Protein AF-A0A6L3XWY2-F1 (afdb_monomer_lite)

InterPro domains:
  IPR025948 HTH-like domain [PF13276] (44-90)

Organism: NCBI:txid158836

Sequence (90 aa):
MTLARLREWVRDLQVRYGASERQVCFALRVSRSSFRYRSVATDDSALRLRIREITETRVHYGYRRVHVMLRREGWRDNHKRIYRLYSEQG

Secondary structure (DSSP, 8-state):
--HHHHHHHHHHHHHHHT--HHHHHHHTT--HHHHH--------HHHHHHHHHHHHH-TT--HHHHHHHHHHTT----HHHHHHHHHTT-

Foldseek 3Di:
DDLVVVLVVLVVCCVVPVDDSVVSCVVVVHDPCSNPDDDDPDPCPVVLVQLVVCCVVPVPDDLVNSVVVCVVVVDPDDSVVSNVSNVVVD

Structure (mmCIF, N/CA/C/O backbone):
data_AF-A0A6L3XWY2-F1
#
_entry.id   AF-A0A6L3XWY2-F1
#
loop_
_atom_site.group_PDB
_atom_site.id
_atom_site.type_symbol
_atom_site.label_atom_id
_atom_site.label_alt_id
_atom_site.label_comp_id
_atom_site.label_asym_id
_atom_site.label_entity_id
_atom_site.label_seq_id
_atom_site.pdbx_PDB_ins_code
_atom_site.Cartn_x
_atom_site.Cartn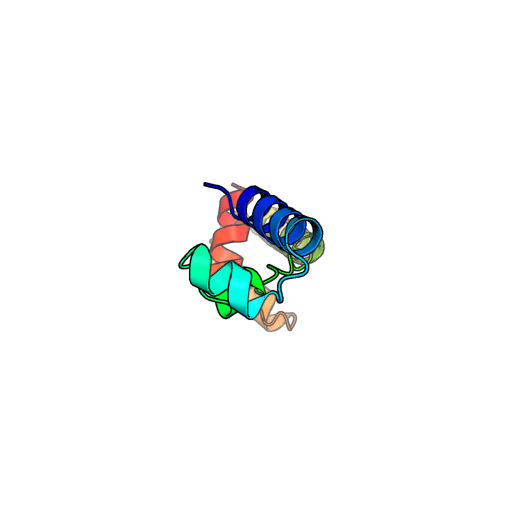_y
_atom_site.Cartn_z
_atom_site.occupancy
_atom_site.B_iso_or_equiv
_atom_site.auth_seq_id
_atom_site.auth_comp_id
_atom_site.auth_asym_id
_atom_site.auth_atom_id
_atom_site.pdbx_PDB_model_num
ATOM 1 N N . MET A 1 1 ? 20.110 -4.145 -5.629 1.00 61.88 1 MET A N 1
ATOM 2 C CA . MET A 1 1 ? 19.832 -3.284 -6.803 1.00 61.88 1 MET A CA 1
ATOM 3 C C . MET A 1 1 ? 18.360 -2.884 -6.758 1.00 61.88 1 MET A C 1
ATOM 5 O O . MET A 1 1 ? 17.524 -3.776 -6.721 1.00 61.88 1 MET A O 1
ATOM 9 N N . THR A 1 2 ? 18.017 -1.596 -6.648 1.00 78.81 2 THR A N 1
ATOM 10 C CA . THR A 1 2 ? 16.606 -1.162 -6.554 1.00 78.81 2 THR A CA 1
ATOM 11 C C . THR A 1 2 ? 15.923 -1.209 -7.927 1.00 78.81 2 THR A C 1
ATOM 13 O O . THR A 1 2 ? 16.577 -1.029 -8.954 1.00 78.81 2 THR A O 1
ATOM 16 N N . LEU A 1 3 ? 14.601 -1.424 -7.970 1.00 76.56 3 LEU A N 1
ATOM 17 C CA . LEU A 1 3 ? 13.833 -1.455 -9.230 1.00 76.56 3 LEU A CA 1
ATOM 18 C C . LEU A 1 3 ? 13.908 -0.131 -10.006 1.00 76.56 3 LEU A C 1
ATOM 20 O O . LEU A 1 3 ? 13.900 -0.137 -11.234 1.00 76.56 3 LEU A O 1
ATOM 24 N N . ALA A 1 4 ? 14.008 0.997 -9.300 1.00 81.19 4 ALA A N 1
ATOM 25 C CA . ALA A 1 4 ? 14.192 2.311 -9.912 1.00 81.19 4 ALA A CA 1
ATOM 26 C C . ALA A 1 4 ? 15.516 2.391 -10.691 1.00 81.19 4 ALA A C 1
ATOM 28 O O . ALA A 1 4 ? 15.517 2.750 -11.865 1.00 81.19 4 ALA A O 1
ATOM 29 N N . ARG A 1 5 ? 16.616 1.946 -10.073 1.00 85.56 5 ARG A N 1
ATOM 30 C CA . ARG A 1 5 ? 17.947 1.925 -10.693 1.00 85.56 5 ARG A CA 1
ATOM 31 C C . ARG A 1 5 ? 18.027 0.947 -11.865 1.00 85.56 5 ARG A C 1
ATOM 33 O O . ARG A 1 5 ? 18.634 1.243 -12.885 1.00 85.56 5 ARG A O 1
ATOM 40 N N . LEU A 1 6 ? 17.352 -0.199 -11.758 1.00 85.06 6 LEU A N 1
ATOM 41 C CA . LEU A 1 6 ? 17.234 -1.155 -12.862 1.00 85.06 6 LEU A CA 1
ATOM 42 C C . LEU A 1 6 ? 16.530 -0.527 -14.075 1.00 85.06 6 LEU A C 1
ATOM 44 O O . LEU A 1 6 ? 16.939 -0.750 -15.211 1.00 85.06 6 LEU A O 1
ATOM 48 N N . ARG A 1 7 ? 15.484 0.276 -13.847 1.00 86.50 7 ARG A N 1
ATOM 49 C CA . ARG A 1 7 ? 14.763 0.971 -14.924 1.00 86.50 7 ARG A CA 1
ATOM 50 C C . ARG A 1 7 ? 15.593 2.018 -15.630 1.00 86.50 7 ARG A C 1
ATOM 52 O O . ARG A 1 7 ? 15.503 2.131 -16.848 1.00 86.50 7 ARG A O 1
ATOM 59 N N . GLU A 1 8 ? 16.367 2.764 -14.863 1.00 89.00 8 GLU A N 1
ATOM 60 C CA . GLU A 1 8 ? 17.312 3.735 -15.393 1.00 89.00 8 GLU A CA 1
ATOM 61 C C . GLU A 1 8 ? 18.332 3.054 -16.312 1.00 89.00 8 GLU A C 1
ATOM 63 O O . GLU A 1 8 ? 18.464 3.448 -17.466 1.00 89.00 8 GLU A O 1
ATOM 68 N N . TRP A 1 9 ? 18.938 1.952 -15.858 1.00 89.38 9 TRP A N 1
ATOM 69 C CA . TRP A 1 9 ? 19.899 1.178 -16.650 1.00 89.38 9 TRP A CA 1
ATOM 70 C C . TRP A 1 9 ? 19.293 0.595 -17.924 1.00 89.38 9 TRP A C 1
ATOM 72 O O . TRP A 1 9 ? 19.908 0.665 -18.981 1.00 89.38 9 TRP A O 1
ATOM 82 N N . VAL A 1 10 ? 18.079 0.039 -17.855 1.00 87.88 10 VAL A N 1
ATOM 83 C CA . VAL A 1 10 ? 17.417 -0.488 -19.056 1.00 87.88 10 VAL A CA 1
ATOM 84 C C . VAL A 1 10 ? 17.196 0.625 -20.079 1.00 87.88 10 VAL A C 1
ATOM 86 O O . VAL A 1 10 ? 17.548 0.445 -21.238 1.00 87.88 10 VAL A O 1
ATOM 89 N N . ARG A 1 11 ? 16.651 1.776 -19.661 1.00 89.44 11 ARG A N 1
ATOM 90 C CA . ARG A 1 11 ? 16.392 2.912 -20.564 1.00 89.44 11 ARG A CA 1
ATOM 91 C C . ARG A 1 11 ? 17.670 3.427 -21.209 1.00 89.44 11 ARG A C 1
ATOM 93 O O . ARG A 1 11 ? 17.697 3.669 -22.409 1.00 89.44 11 ARG A O 1
ATOM 100 N N . ASP A 1 12 ? 18.715 3.561 -20.412 1.00 93.00 12 ASP A N 1
ATOM 101 C CA . ASP A 1 12 ? 20.019 4.002 -20.874 1.00 93.00 12 ASP A CA 1
ATOM 102 C C . ASP A 1 12 ? 20.625 3.037 -21.914 1.00 93.00 12 ASP A C 1
ATOM 104 O O . ASP A 1 12 ? 21.040 3.471 -22.988 1.00 93.00 12 ASP A O 1
ATOM 108 N N . LEU A 1 13 ? 20.577 1.723 -21.673 1.00 92.12 13 LEU A N 1
ATOM 109 C CA . LEU A 1 13 ? 21.048 0.718 -22.633 1.00 92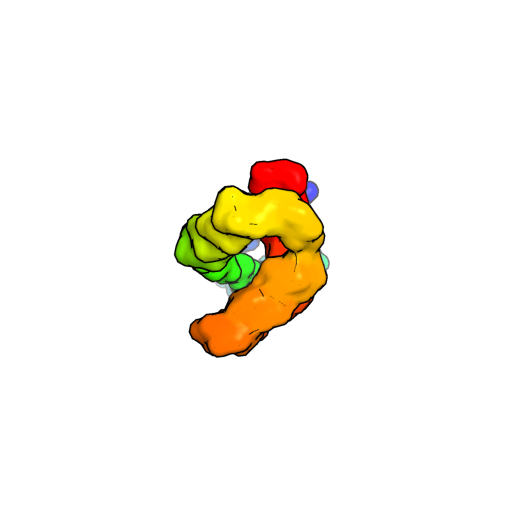.12 13 LEU A CA 1
ATOM 110 C C . LEU A 1 13 ? 20.205 0.685 -23.917 1.00 92.12 13 LEU A C 1
ATOM 112 O O . LEU A 1 13 ? 20.746 0.466 -24.999 1.00 92.12 13 LEU A O 1
ATOM 116 N N . GLN A 1 14 ? 18.894 0.926 -23.825 1.00 93.25 14 GLN A N 1
ATOM 117 C CA . GLN A 1 14 ? 18.047 1.050 -25.015 1.00 93.25 14 GLN A CA 1
ATOM 118 C C . GLN A 1 14 ? 18.499 2.218 -25.902 1.00 93.25 14 GLN A C 1
ATOM 120 O O . GLN A 1 14 ? 18.575 2.052 -27.117 1.00 93.25 14 GLN A O 1
ATOM 125 N N . VAL A 1 15 ? 18.835 3.368 -25.305 1.00 94.44 15 VAL A N 1
ATOM 126 C CA . VAL A 1 15 ? 19.312 4.553 -26.037 1.00 94.44 15 VAL A CA 1
ATOM 127 C C . VAL A 1 15 ? 20.716 4.327 -26.596 1.00 94.44 15 VAL A C 1
ATOM 129 O O . VAL A 1 15 ? 20.935 4.560 -27.782 1.00 94.44 15 VAL A O 1
ATOM 132 N N . ARG A 1 16 ? 21.656 3.829 -25.780 1.00 94.62 16 ARG A N 1
ATOM 133 C CA . ARG A 1 16 ? 23.055 3.624 -26.196 1.00 94.62 16 ARG A CA 1
ATOM 134 C C . ARG A 1 16 ? 23.208 2.637 -27.350 1.00 94.62 16 ARG A C 1
ATOM 136 O O . ARG A 1 16 ? 24.071 2.833 -28.197 1.00 94.62 16 ARG A O 1
ATOM 143 N N . TYR A 1 17 ? 22.401 1.578 -27.365 1.00 92.44 17 TYR A N 1
ATOM 144 C CA . TYR A 1 17 ? 22.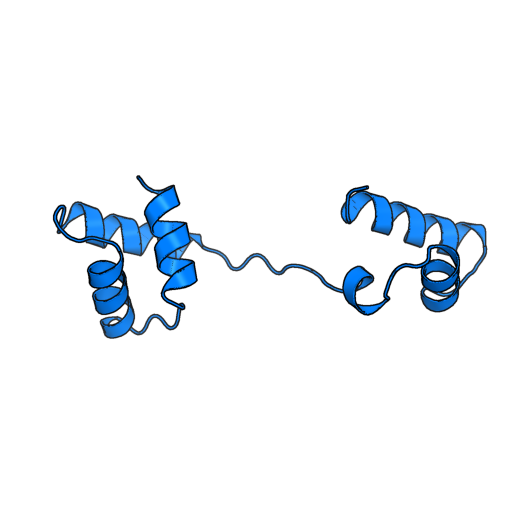555 0.474 -28.316 1.00 92.44 17 TYR A CA 1
ATOM 145 C C . TYR A 1 17 ? 21.425 0.384 -29.349 1.00 92.44 17 TYR A C 1
ATOM 147 O O . TYR A 1 17 ? 21.393 -0.572 -30.120 1.00 92.44 17 TYR A O 1
ATOM 155 N N . GLY A 1 18 ? 20.465 1.320 -29.350 1.00 92.56 18 GLY A N 1
ATOM 156 C CA . GLY A 1 18 ? 19.275 1.241 -30.211 1.00 92.56 18 GLY A CA 1
ATOM 157 C C . GLY A 1 18 ? 18.463 -0.045 -29.999 1.00 92.56 18 GLY A C 1
ATOM 158 O O . GLY A 1 18 ? 17.782 -0.522 -30.905 1.00 92.56 18 GLY A O 1
ATOM 159 N N . ALA A 1 19 ? 18.581 -0.651 -28.816 1.00 92.38 19 ALA A N 1
ATOM 160 C CA . ALA A 1 19 ? 18.063 -1.978 -28.530 1.00 92.38 19 ALA A CA 1
ATOM 161 C C . ALA A 1 19 ? 16.625 -1.918 -27.998 1.00 92.38 19 ALA A C 1
ATOM 163 O O . ALA A 1 19 ? 16.236 -1.032 -27.233 1.00 92.38 19 ALA A O 1
ATOM 164 N N . SER A 1 20 ? 15.819 -2.915 -28.356 1.00 9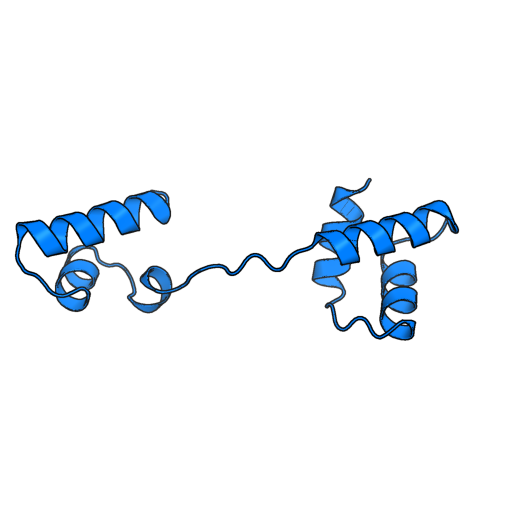1.62 20 SER A N 1
ATOM 165 C CA . SER A 1 20 ? 14.471 -3.064 -27.807 1.00 91.62 20 SER A CA 1
ATOM 166 C C . SER A 1 20 ? 14.505 -3.438 -26.320 1.00 91.62 20 SER A C 1
ATOM 168 O O . SER A 1 20 ? 15.425 -4.111 -25.850 1.00 91.62 20 SER A O 1
ATOM 170 N N . GLU A 1 21 ? 13.439 -3.104 -25.582 1.00 90.38 21 GLU A N 1
ATOM 171 C CA . GLU A 1 21 ? 13.245 -3.529 -24.182 1.00 90.38 21 GLU A CA 1
ATOM 172 C C . GLU A 1 21 ? 13.454 -5.045 -24.024 1.00 90.38 21 GLU A C 1
ATOM 174 O O . GLU A 1 21 ? 14.035 -5.509 -23.047 1.00 90.38 21 GLU A O 1
ATOM 179 N N . ARG A 1 22 ? 13.038 -5.835 -25.026 1.00 91.50 22 ARG A N 1
ATOM 180 C CA . ARG A 1 22 ? 13.210 -7.291 -25.036 1.00 91.50 22 ARG A CA 1
ATOM 181 C C . ARG A 1 22 ? 14.682 -7.701 -25.031 1.00 91.50 22 ARG A C 1
ATOM 183 O O . ARG A 1 22 ? 15.036 -8.592 -24.265 1.00 91.50 22 ARG A O 1
ATOM 190 N N . GLN A 1 23 ? 15.506 -7.079 -25.872 1.00 92.81 23 GLN A N 1
ATOM 191 C CA . GLN A 1 23 ? 16.938 -7.376 -25.966 1.00 92.81 23 GLN A CA 1
ATOM 192 C C . GLN A 1 23 ? 17.664 -6.976 -24.680 1.00 92.81 23 GLN A C 1
ATOM 194 O O . GLN A 1 23 ? 18.432 -7.765 -24.136 1.00 92.81 23 GLN A O 1
ATOM 199 N N . VAL A 1 24 ? 17.354 -5.794 -24.144 1.00 93.44 24 VAL A N 1
ATOM 200 C CA . VAL A 1 24 ? 17.989 -5.287 -22.922 1.00 93.44 24 VAL A CA 1
ATOM 201 C C . VAL A 1 24 ? 17.579 -6.103 -21.691 1.00 93.44 24 VAL A C 1
ATOM 203 O O . VAL A 1 24 ? 18.437 -6.512 -20.912 1.00 93.44 24 VAL A O 1
ATOM 206 N N . CYS A 1 25 ? 16.289 -6.422 -21.522 1.00 91.25 25 CYS A N 1
ATOM 207 C CA . CYS A 1 25 ? 15.838 -7.283 -20.424 1.00 91.25 25 CYS A CA 1
ATOM 208 C C . CYS A 1 25 ? 16.429 -8.699 -20.507 1.00 91.25 25 CYS A C 1
ATOM 210 O O . CYS A 1 25 ? 16.741 -9.279 -19.468 1.00 91.25 25 CYS A O 1
ATOM 212 N N . PHE A 1 26 ? 16.604 -9.246 -21.717 1.00 91.69 26 PHE A N 1
ATOM 213 C CA . PHE A 1 26 ? 17.265 -10.537 -21.915 1.00 91.69 26 PHE A CA 1
ATOM 214 C C . PHE A 1 26 ? 18.735 -10.485 -21.476 1.00 91.69 26 PHE A C 1
ATOM 216 O O . PHE A 1 26 ? 19.151 -11.313 -20.667 1.00 91.69 26 PHE A O 1
ATOM 223 N N . ALA A 1 27 ? 19.485 -9.474 -21.926 1.00 92.19 27 ALA A N 1
ATOM 224 C CA . ALA A 1 27 ? 20.890 -9.286 -21.563 1.00 92.19 27 ALA A CA 1
ATOM 225 C C . ALA A 1 27 ? 21.091 -9.099 -20.047 1.00 92.19 27 ALA A C 1
ATOM 227 O O . ALA A 1 27 ? 22.012 -9.665 -19.465 1.00 92.19 27 ALA A O 1
ATOM 228 N N . LEU A 1 28 ? 20.191 -8.364 -19.388 1.00 88.69 28 LEU A N 1
ATOM 229 C CA . LEU A 1 28 ? 20.235 -8.128 -17.940 1.00 88.69 28 LEU A CA 1
ATOM 230 C C . LEU A 1 28 ? 19.632 -9.266 -17.099 1.00 88.69 28 LEU A C 1
ATOM 232 O O . LEU A 1 28 ? 19.611 -9.165 -15.873 1.00 88.69 28 LEU A O 1
ATOM 236 N N . ARG A 1 29 ? 19.116 -10.334 -17.726 1.00 90.44 29 ARG A N 1
ATOM 237 C CA . ARG A 1 29 ? 18.418 -11.454 -17.062 1.00 90.44 29 ARG A CA 1
ATOM 238 C C . ARG A 1 29 ? 17.254 -11.007 -16.164 1.00 90.44 29 ARG A C 1
ATOM 240 O O . ARG A 1 29 ? 16.979 -11.614 -15.131 1.00 90.44 29 ARG A O 1
ATOM 247 N N . VAL A 1 30 ? 16.540 -9.958 -16.572 1.00 88.19 30 VAL A N 1
ATOM 248 C CA . VAL A 1 30 ? 15.364 -9.432 -15.863 1.00 88.19 30 VAL A CA 1
ATOM 249 C C . VAL A 1 30 ? 14.093 -9.877 -16.577 1.00 88.19 30 VAL A C 1
ATOM 251 O O . VAL A 1 30 ? 13.980 -9.780 -17.800 1.00 88.19 30 VAL A O 1
ATOM 254 N N . SER A 1 31 ? 13.086 -10.325 -15.824 1.00 88.94 31 SER A N 1
ATOM 255 C CA . SER A 1 31 ? 11.784 -10.625 -16.417 1.00 88.94 31 SER A CA 1
ATOM 256 C C . SER A 1 31 ? 11.083 -9.337 -16.873 1.00 88.94 31 SER A C 1
ATOM 258 O O . SER A 1 31 ? 10.980 -8.345 -16.147 1.00 88.94 31 SER A O 1
ATOM 260 N N . ARG A 1 32 ? 10.543 -9.355 -18.095 1.00 89.44 32 ARG A N 1
ATOM 261 C CA . ARG A 1 32 ? 9.797 -8.215 -18.659 1.00 89.44 32 ARG A CA 1
ATOM 262 C C . ARG A 1 32 ? 8.555 -7.866 -17.834 1.00 89.44 32 ARG A C 1
ATOM 264 O O . ARG A 1 32 ? 8.196 -6.698 -17.741 1.00 89.44 32 ARG A O 1
ATOM 271 N N . SER A 1 33 ? 7.915 -8.863 -17.219 1.00 88.38 33 SER A N 1
ATOM 272 C CA . SER A 1 33 ? 6.764 -8.665 -16.330 1.00 88.38 33 SER A CA 1
ATOM 273 C C . SER A 1 33 ? 7.138 -7.832 -15.105 1.00 88.38 33 SER A C 1
ATOM 275 O O . SER A 1 33 ? 6.483 -6.828 -14.836 1.00 88.38 33 SER A O 1
ATOM 277 N N . SER A 1 34 ? 8.232 -8.175 -14.421 1.00 84.88 34 SER A N 1
ATOM 278 C CA . SER A 1 34 ? 8.718 -7.408 -13.270 1.00 84.88 34 SER A CA 1
ATOM 279 C C . SER A 1 34 ? 9.222 -6.023 -13.671 1.00 84.88 34 SER A C 1
ATOM 281 O O . SER A 1 34 ? 8.995 -5.055 -12.949 1.00 84.88 34 SER A O 1
ATOM 283 N N . PHE A 1 35 ? 9.857 -5.895 -14.842 1.00 85.88 35 PHE A N 1
ATOM 284 C CA . PHE A 1 35 ? 10.281 -4.598 -15.372 1.00 85.88 35 PHE A CA 1
ATOM 285 C C . PHE A 1 35 ? 9.091 -3.648 -15.599 1.00 85.88 35 PHE A C 1
ATOM 287 O O . PHE A 1 35 ? 9.092 -2.503 -15.123 1.00 85.88 35 PHE A O 1
ATOM 294 N N . ARG A 1 36 ? 8.050 -4.150 -16.278 1.00 88.00 36 ARG A N 1
ATOM 295 C CA . ARG A 1 36 ? 6.827 -3.404 -16.610 1.00 88.00 36 ARG A CA 1
ATOM 296 C C . ARG A 1 36 ? 5.929 -3.136 -15.405 1.00 88.00 36 ARG A C 1
ATOM 298 O O . ARG A 1 36 ? 5.167 -2.173 -15.440 1.00 88.00 36 ARG A O 1
ATOM 305 N N . TYR A 1 37 ? 6.016 -3.945 -14.351 1.00 86.25 37 TYR A N 1
ATOM 306 C CA . TYR A 1 37 ? 5.164 -3.824 -13.171 1.00 86.25 37 TYR A CA 1
ATOM 307 C C . TYR A 1 37 ? 5.315 -2.463 -12.482 1.00 86.25 37 TYR A C 1
ATOM 309 O O . TYR A 1 37 ? 6.321 -2.184 -11.831 1.00 86.25 37 TYR A O 1
ATOM 317 N N . ARG A 1 38 ? 4.304 -1.601 -12.577 1.00 78.69 38 ARG A N 1
ATOM 318 C CA . ARG A 1 38 ? 4.234 -0.361 -11.796 1.00 78.69 38 ARG A CA 1
ATOM 319 C C . ARG A 1 38 ? 3.326 -0.602 -10.600 1.00 78.69 38 ARG A C 1
ATOM 321 O O . ARG A 1 38 ? 2.143 -0.868 -10.778 1.00 78.69 38 ARG A O 1
ATOM 328 N N . SER A 1 39 ? 3.878 -0.495 -9.393 1.00 76.19 39 SER A N 1
ATOM 329 C CA . SER A 1 39 ? 3.060 -0.434 -8.187 1.00 76.19 39 SER A CA 1
ATOM 330 C C . SER A 1 39 ? 2.214 0.833 -8.256 1.00 76.19 39 SER A C 1
ATOM 332 O O . SER A 1 39 ? 2.751 1.940 -8.195 1.00 76.19 39 SER A O 1
ATOM 334 N N . VAL A 1 40 ? 0.905 0.675 -8.405 1.00 76.50 40 VAL A N 1
ATOM 335 C CA . VAL A 1 40 ? -0.036 1.776 -8.222 1.00 76.50 40 VAL A CA 1
ATOM 336 C C . VAL A 1 40 ? -0.273 1.876 -6.723 1.00 76.50 40 VAL A C 1
ATOM 338 O O . VAL A 1 40 ? -0.889 0.988 -6.135 1.00 76.50 40 VAL A O 1
ATOM 341 N N . ALA A 1 41 ? 0.279 2.910 -6.091 1.00 69.00 41 ALA A N 1
ATOM 342 C CA . ALA A 1 41 ? -0.081 3.224 -4.718 1.00 69.00 41 ALA A CA 1
ATOM 343 C C . ALA A 1 4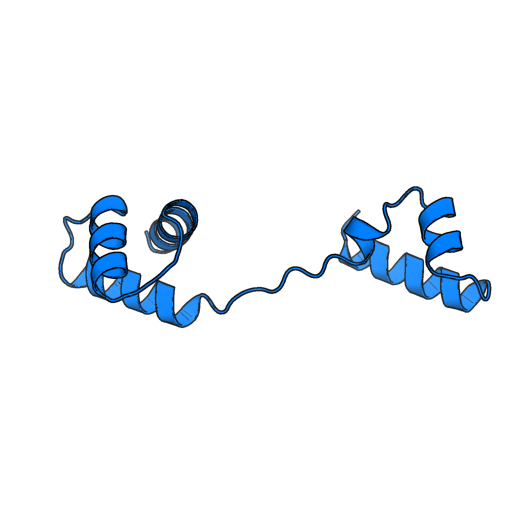1 ? -1.528 3.722 -4.744 1.00 69.00 41 ALA A C 1
ATOM 345 O O . ALA A 1 41 ? -1.809 4.796 -5.271 1.00 69.00 41 ALA A O 1
ATOM 346 N N . THR A 1 42 ? -2.459 2.903 -4.261 1.00 74.06 42 THR A N 1
ATOM 347 C CA . THR A 1 42 ? -3.812 3.383 -3.988 1.00 74.06 42 THR A CA 1
ATOM 348 C C . THR A 1 42 ? -3.718 4.425 -2.886 1.00 74.06 42 THR A C 1
ATOM 350 O O . THR A 1 42 ? -2.989 4.216 -1.917 1.00 74.06 42 THR A O 1
ATOM 353 N N . ASP A 1 43 ? -4.444 5.531 -3.037 1.00 81.06 43 ASP A N 1
ATOM 354 C CA . ASP A 1 43 ? -4.541 6.511 -1.968 1.00 81.06 43 ASP A CA 1
ATOM 355 C C . ASP A 1 43 ? -5.165 5.851 -0.727 1.00 81.06 43 ASP A C 1
ATOM 357 O O . ASP A 1 43 ? -6.314 5.406 -0.739 1.00 81.06 43 ASP A O 1
ATOM 361 N N . ASP A 1 44 ? -4.354 5.719 0.321 1.00 87.31 44 ASP A N 1
ATOM 362 C CA . ASP A 1 44 ? -4.743 5.138 1.604 1.00 87.31 44 ASP A CA 1
ATOM 363 C C . ASP A 1 44 ? -5.351 6.204 2.539 1.00 87.31 44 ASP A C 1
ATOM 365 O O . ASP A 1 44 ? -5.786 5.860 3.638 1.00 87.31 44 ASP A O 1
ATOM 369 N N . SER A 1 45 ? -5.386 7.485 2.140 1.00 88.31 45 SER A N 1
ATOM 370 C CA . SER A 1 45 ? -5.765 8.618 2.998 1.00 88.31 45 SER A CA 1
ATOM 371 C C . SER A 1 45 ? -7.163 8.468 3.608 1.00 88.31 45 SER A C 1
ATOM 373 O O . SER A 1 45 ? -7.302 8.472 4.832 1.00 88.31 45 SER A O 1
ATOM 375 N N . ALA A 1 46 ? -8.183 8.252 2.774 1.00 91.19 46 ALA A N 1
ATOM 376 C CA . ALA A 1 46 ? -9.573 8.146 3.206 1.00 91.19 46 ALA A CA 1
ATOM 377 C C . ALA A 1 46 ? -9.797 6.932 4.120 1.00 91.19 46 ALA A C 1
ATOM 379 O O . ALA A 1 46 ? -10.480 7.021 5.138 1.00 91.19 46 ALA A O 1
ATOM 380 N N . LEU A 1 47 ? -9.168 5.802 3.788 1.00 92.44 47 LEU A N 1
ATOM 381 C CA . LEU A 1 47 ? -9.283 4.579 4.576 1.00 92.44 47 LEU A CA 1
ATOM 382 C C . LEU A 1 47 ? -8.575 4.714 5.931 1.00 92.44 47 LEU A C 1
ATOM 384 O O . LEU A 1 47 ? -9.112 4.279 6.947 1.00 92.44 47 LEU A O 1
ATOM 388 N N . ARG A 1 48 ? -7.398 5.350 5.970 1.00 93.62 48 ARG A N 1
ATOM 389 C CA . ARG A 1 48 ? -6.676 5.648 7.217 1.00 93.62 48 ARG A CA 1
ATOM 390 C C . ARG A 1 48 ? -7.462 6.595 8.113 1.00 93.62 48 ARG A C 1
ATOM 392 O O . ARG A 1 48 ? -7.578 6.320 9.304 1.00 93.62 48 ARG A O 1
ATOM 399 N N . LEU A 1 49 ? -8.022 7.664 7.543 1.00 94.00 49 LEU A N 1
ATOM 400 C CA . LEU A 1 49 ? -8.871 8.596 8.281 1.00 94.00 49 LEU A CA 1
ATOM 401 C C . LEU A 1 49 ? -10.065 7.859 8.888 1.00 94.00 49 LEU A C 1
ATOM 403 O O . LEU A 1 49 ? -10.314 7.973 10.085 1.00 94.00 49 LEU A O 1
ATOM 407 N N . ARG A 1 50 ? -10.738 7.012 8.102 1.00 94.69 50 ARG A N 1
ATOM 408 C CA . ARG A 1 50 ? -11.901 6.282 8.602 1.00 94.69 50 ARG A CA 1
ATOM 409 C C . ARG A 1 50 ? -11.554 5.262 9.684 1.00 94.69 50 ARG A C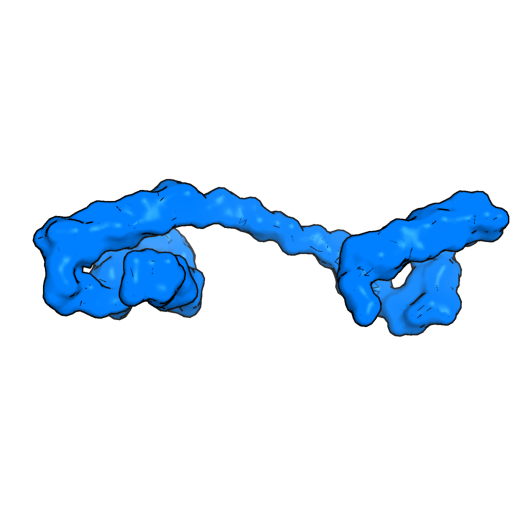 1
ATOM 411 O O . ARG A 1 50 ? -12.291 5.120 10.658 1.00 94.69 50 ARG A O 1
ATOM 418 N N . ILE A 1 51 ? -10.430 4.557 9.540 1.00 93.50 51 ILE A N 1
ATOM 419 C CA . ILE A 1 51 ? -9.911 3.669 10.590 1.00 93.50 51 ILE A CA 1
ATOM 420 C C . ILE A 1 51 ? -9.702 4.462 11.883 1.00 93.50 51 ILE A C 1
ATOM 422 O O . ILE A 1 51 ? -10.190 4.026 12.924 1.00 93.50 51 ILE A O 1
ATOM 426 N N . ARG A 1 52 ? -9.051 5.631 11.798 1.00 93.06 52 ARG A N 1
ATOM 427 C CA . ARG A 1 52 ? -8.792 6.509 12.943 1.00 93.06 52 ARG A CA 1
ATOM 428 C C . ARG A 1 52 ? -10.083 6.933 13.642 1.00 93.06 52 ARG A C 1
ATOM 430 O O . ARG A 1 52 ? -10.205 6.728 14.846 1.00 93.06 52 ARG A O 1
ATOM 437 N N . GLU A 1 53 ? -11.072 7.415 12.895 1.00 94.19 53 GLU A N 1
ATOM 438 C CA . GLU A 1 53 ? -12.376 7.823 13.442 1.00 94.19 53 GLU A CA 1
ATOM 439 C C . GLU A 1 53 ? -13.073 6.682 14.205 1.00 94.19 53 GLU A C 1
ATOM 441 O O . GLU A 1 53 ? -13.637 6.885 15.286 1.00 94.19 53 GLU A O 1
ATOM 446 N N . ILE A 1 54 ? -13.027 5.455 13.668 1.00 93.38 54 ILE A N 1
ATOM 447 C CA . ILE A 1 54 ? -13.613 4.280 14.326 1.00 93.38 54 ILE A CA 1
ATOM 448 C C . ILE A 1 54 ? -12.865 3.972 15.626 1.00 93.38 54 ILE A C 1
ATOM 450 O O . ILE A 1 54 ? -13.516 3.696 16.637 1.00 93.38 54 ILE A O 1
ATOM 454 N N . THR A 1 55 ? -11.531 4.009 15.604 1.00 92.62 55 THR A N 1
ATOM 455 C CA . THR A 1 55 ? -10.703 3.722 16.783 1.00 92.62 55 THR A CA 1
ATOM 456 C C . THR A 1 55 ? -10.816 4.796 17.862 1.00 92.62 55 THR A C 1
ATOM 458 O O . THR A 1 55 ? -10.872 4.450 19.036 1.00 92.62 55 THR A O 1
ATOM 461 N N . GLU A 1 56 ? -10.948 6.072 17.492 1.00 91.81 56 GLU A N 1
ATOM 462 C CA . GLU A 1 56 ? -11.152 7.184 18.432 1.00 91.81 56 GLU A CA 1
ATOM 463 C C . GLU A 1 56 ? -12.535 7.116 19.088 1.00 91.81 56 GLU A C 1
ATOM 465 O O . GLU A 1 56 ? -12.667 7.270 20.300 1.00 91.81 56 GLU A O 1
ATOM 470 N N . THR A 1 57 ? -13.575 6.796 18.312 1.00 92.62 57 THR A N 1
ATOM 471 C CA . THR A 1 57 ? -14.940 6.660 18.846 1.00 92.62 57 THR A CA 1
ATOM 472 C C . THR A 1 57 ? -15.093 5.406 19.718 1.00 92.62 57 THR A C 1
ATOM 474 O O . THR A 1 57 ? -15.941 5.355 20.609 1.00 92.62 57 THR A O 1
ATOM 477 N N . ARG A 1 58 ? -14.335 4.338 19.430 1.00 88.44 58 ARG A N 1
ATOM 478 C CA . ARG A 1 58 ? -14.485 3.011 20.054 1.00 88.44 58 ARG A CA 1
ATOM 479 C C . ARG A 1 58 ? -13.123 2.408 20.392 1.00 88.44 58 ARG A C 1
ATOM 481 O O . ARG A 1 58 ? -12.719 1.411 19.800 1.00 88.44 58 ARG A O 1
ATOM 488 N N . VAL A 1 59 ? -12.466 2.968 21.402 1.00 85.81 59 VAL A N 1
ATOM 489 C CA . VAL A 1 59 ? -11.079 2.647 21.800 1.00 85.81 59 VAL A CA 1
ATOM 490 C C . VAL A 1 59 ? -10.818 1.149 22.035 1.00 85.81 59 VAL A C 1
ATOM 492 O O . VAL A 1 59 ? -9.738 0.651 21.741 1.00 85.81 59 VAL A O 1
ATOM 495 N N . HIS A 1 60 ? -11.808 0.377 22.499 1.00 90.69 60 HIS A N 1
ATOM 496 C CA . HIS A 1 60 ? -11.649 -1.069 22.736 1.00 90.69 60 HIS A CA 1
ATOM 497 C C . HIS A 1 60 ? -11.686 -1.938 21.464 1.00 90.69 60 HIS A C 1
ATOM 499 O O . HIS A 1 60 ? -11.583 -3.165 21.542 1.00 90.69 60 HIS A O 1
ATOM 505 N N . TYR A 1 61 ? -11.909 -1.355 20.284 1.00 92.50 61 TYR A N 1
ATOM 506 C CA . TYR A 1 61 ? -12.034 -2.120 19.048 1.00 92.50 61 TYR A CA 1
ATOM 507 C C . TYR A 1 61 ? -10.663 -2.427 18.451 1.00 92.50 61 TYR A C 1
ATOM 509 O O . TYR A 1 61 ? -10.003 -1.554 17.905 1.00 92.50 61 TYR A O 1
ATOM 517 N N . GLY A 1 62 ? -10.292 -3.708 18.434 1.00 91.06 62 GLY A N 1
ATOM 518 C CA . GLY A 1 62 ? -9.180 -4.180 17.606 1.00 91.06 62 GLY A CA 1
ATOM 519 C C . GLY A 1 62 ? -9.525 -4.228 16.109 1.00 91.06 62 GLY A C 1
ATOM 520 O O . GLY A 1 62 ? -10.699 -4.208 15.716 1.00 91.06 62 GLY A O 1
ATOM 521 N N . TYR A 1 63 ? -8.505 -4.401 15.260 1.00 92.94 63 TYR A N 1
ATOM 522 C CA . TYR A 1 63 ? -8.622 -4.339 13.791 1.00 92.94 63 TYR A CA 1
ATOM 523 C C . TYR A 1 63 ? -9.742 -5.209 13.188 1.00 92.94 63 TYR A C 1
ATOM 525 O O . TYR A 1 63 ? -10.340 -4.837 12.181 1.00 92.94 63 TYR A O 1
ATOM 533 N N . ARG A 1 64 ? -10.066 -6.367 13.788 1.00 94.25 64 ARG A N 1
ATOM 534 C CA . ARG A 1 64 ? -11.151 -7.244 13.304 1.00 94.25 64 ARG A CA 1
ATOM 535 C C . ARG A 1 64 ? -12.516 -6.565 13.400 1.00 94.25 64 ARG A C 1
ATOM 537 O O . ARG A 1 64 ? -13.327 -6.700 12.488 1.00 94.25 64 ARG A O 1
ATOM 544 N N . ARG A 1 65 ? -12.771 -5.829 14.486 1.00 95.25 65 ARG A N 1
ATOM 545 C CA . ARG A 1 65 ? -14.024 -5.082 14.687 1.00 95.25 65 ARG A CA 1
ATOM 546 C C . ARG A 1 65 ? -14.073 -3.859 13.776 1.00 95.25 65 ARG A C 1
ATOM 548 O O . ARG A 1 65 ? -15.112 -3.618 13.170 1.00 95.25 65 ARG A O 1
ATOM 555 N N . VAL A 1 66 ? -12.942 -3.171 13.602 1.00 94.69 66 VAL A N 1
ATOM 556 C CA . VAL A 1 66 ? -12.794 -2.082 12.621 1.00 94.69 66 VAL A CA 1
ATOM 557 C C . VAL A 1 66 ? -13.098 -2.576 11.203 1.00 94.69 66 VAL A C 1
ATOM 559 O O . VAL A 1 66 ? -13.918 -1.984 10.513 1.00 94.69 66 VAL A O 1
ATOM 562 N N . HIS A 1 67 ? -12.537 -3.718 10.791 1.00 95.38 67 HIS A N 1
ATOM 563 C CA . HIS A 1 67 ? -12.816 -4.325 9.486 1.00 95.38 67 HIS A CA 1
ATOM 564 C C . HIS A 1 67 ? -14.310 -4.624 9.292 1.00 95.38 67 HIS A C 1
ATOM 566 O O . HIS A 1 67 ? -14.855 -4.326 8.234 1.00 95.38 67 HIS A O 1
ATOM 572 N N . VAL A 1 68 ? -15.004 -5.159 10.304 1.00 94.94 68 VAL A N 1
ATOM 573 C CA . VAL A 1 68 ? -16.457 -5.399 10.218 1.00 94.94 68 VAL A CA 1
ATOM 574 C C . VAL A 1 68 ? -17.242 -4.093 10.051 1.00 94.94 68 VAL A C 1
ATOM 576 O O . VAL A 1 68 ? -18.182 -4.060 9.260 1.00 94.94 68 VAL A O 1
ATOM 579 N N . MET A 1 69 ? -16.862 -3.022 10.753 1.00 95.19 69 MET A N 1
ATOM 580 C CA . MET A 1 69 ? -17.498 -1.704 10.605 1.00 95.19 69 MET A CA 1
ATOM 581 C C . MET A 1 69 ? -17.292 -1.138 9.198 1.00 95.19 69 MET A C 1
ATOM 583 O O . MET A 1 69 ? -18.262 -0.788 8.533 1.00 95.19 69 MET A O 1
ATOM 587 N N . LEU A 1 70 ? -16.058 -1.174 8.695 1.00 95.00 70 LEU A N 1
ATOM 588 C CA . LEU A 1 70 ? -15.738 -0.746 7.333 1.00 95.00 70 LEU A CA 1
ATOM 589 C C . LEU A 1 70 ? -16.523 -1.554 6.285 1.00 95.00 70 LEU A C 1
ATOM 591 O O . LEU A 1 70 ? -17.073 -0.997 5.340 1.00 95.00 70 LEU A O 1
ATOM 595 N N . ARG A 1 71 ? -16.672 -2.871 6.468 1.00 95.69 71 ARG A N 1
ATOM 596 C CA . ARG A 1 71 ? -17.495 -3.701 5.571 1.00 95.69 71 ARG A CA 1
ATOM 597 C C . ARG A 1 71 ? -18.964 -3.278 5.552 1.00 95.69 71 ARG A C 1
ATOM 599 O O . ARG A 1 71 ? -19.579 -3.328 4.490 1.00 95.69 71 ARG A O 1
ATOM 606 N N . ARG A 1 72 ? -19.522 -2.867 6.696 1.00 94.94 72 ARG A N 1
ATOM 607 C CA . ARG A 1 72 ? -20.908 -2.368 6.794 1.00 94.94 72 ARG A CA 1
ATOM 608 C C . ARG A 1 72 ? -21.088 -1.023 6.097 1.00 94.94 72 ARG A C 1
ATOM 610 O O . ARG A 1 72 ? -22.140 -0.778 5.528 1.00 94.94 72 ARG A O 1
ATOM 617 N N . GLU A 1 73 ? -20.052 -0.196 6.098 1.00 94.25 73 GLU A N 1
ATOM 618 C CA . GLU A 1 73 ? -20.007 1.089 5.391 1.00 94.25 73 GLU A CA 1
ATOM 619 C C . GLU A 1 73 ? -19.730 0.944 3.881 1.00 94.25 73 GLU A C 1
ATOM 621 O O . GLU A 1 73 ? -19.692 1.935 3.160 1.00 94.25 73 GLU A O 1
ATOM 626 N N . GLY A 1 74 ? -19.548 -0.284 3.381 1.00 94.19 74 GLY A N 1
ATOM 627 C CA . GLY A 1 74 ? -19.367 -0.568 1.956 1.00 94.19 74 GLY A CA 1
ATOM 628 C C . GLY A 1 74 ? -17.911 -0.648 1.490 1.00 94.19 74 GLY A C 1
ATOM 629 O O . GLY A 1 74 ? -17.668 -0.912 0.308 1.00 94.19 74 GLY A O 1
ATOM 630 N N . TRP A 1 75 ? -16.935 -0.506 2.391 1.00 93.50 75 TRP A N 1
ATOM 631 C CA . TRP A 1 75 ? -15.523 -0.671 2.047 1.00 93.50 75 TRP A CA 1
ATOM 632 C C . TRP A 1 75 ? -15.235 -2.110 1.594 1.00 93.50 75 TRP A C 1
ATOM 634 O O . TRP A 1 75 ? -15.689 -3.096 2.189 1.00 93.50 75 TRP A O 1
ATOM 644 N N . ARG A 1 76 ? -14.469 -2.256 0.507 1.00 91.75 76 ARG A N 1
ATOM 645 C CA . ARG A 1 76 ? -14.151 -3.562 -0.107 1.00 91.75 76 ARG A CA 1
ATOM 646 C C . ARG A 1 76 ? -12.748 -4.070 0.209 1.00 91.75 76 ARG A C 1
ATOM 648 O O . ARG A 1 76 ? -12.358 -5.127 -0.279 1.00 91.75 76 ARG A O 1
ATOM 655 N N . ASP A 1 77 ? -12.014 -3.340 1.038 1.00 91.69 77 ASP A N 1
ATOM 656 C CA . ASP A 1 77 ? -10.642 -3.658 1.394 1.00 91.69 77 ASP A CA 1
ATOM 657 C C . ASP A 1 77 ? -10.521 -4.967 2.167 1.00 91.69 77 ASP A C 1
ATOM 659 O O . ASP A 1 77 ? -11.311 -5.294 3.052 1.00 91.69 77 ASP A O 1
ATOM 663 N N . ASN A 1 78 ? -9.487 -5.729 1.820 1.00 91.69 78 ASN A N 1
ATOM 664 C CA . ASN A 1 78 ? -9.190 -6.996 2.464 1.00 91.69 78 ASN A CA 1
ATOM 665 C C . ASN A 1 78 ? -8.719 -6.772 3.913 1.00 91.69 78 ASN A C 1
ATOM 667 O O . ASN A 1 78 ? -7.958 -5.840 4.186 1.00 91.69 78 ASN A O 1
ATOM 671 N N . HIS A 1 79 ? -9.060 -7.691 4.821 1.00 92.06 79 HIS A N 1
ATOM 672 C CA . HIS A 1 79 ? -8.636 -7.666 6.225 1.00 92.06 79 HIS A CA 1
ATOM 673 C C . HIS A 1 79 ? -7.117 -7.506 6.404 1.00 92.06 79 HIS A C 1
ATOM 675 O O . HIS A 1 79 ? -6.689 -6.863 7.355 1.00 92.06 79 HIS A O 1
ATOM 681 N N . LYS A 1 80 ? -6.295 -8.027 5.478 1.00 93.75 80 LYS A N 1
ATOM 682 C CA . LYS A 1 80 ? -4.832 -7.835 5.488 1.00 93.75 80 LYS A CA 1
ATOM 683 C C . LYS A 1 80 ? -4.422 -6.369 5.304 1.00 93.75 80 LYS A C 1
ATOM 685 O O . LYS A 1 80 ? -3.510 -5.906 5.981 1.00 93.75 80 LYS A O 1
ATOM 690 N N . ARG A 1 81 ? -5.095 -5.638 4.405 1.00 91.75 81 ARG A N 1
ATOM 691 C CA . ARG A 1 81 ? -4.848 -4.204 4.182 1.00 91.75 81 ARG A CA 1
ATOM 692 C C . ARG A 1 81 ? -5.306 -3.397 5.390 1.00 91.75 81 ARG A C 1
ATOM 694 O O . ARG A 1 81 ? -4.554 -2.548 5.847 1.00 91.75 81 ARG A O 1
ATOM 701 N N . ILE A 1 82 ? -6.481 -3.717 5.940 1.00 93.50 82 ILE A N 1
ATOM 702 C CA . ILE A 1 82 ? -6.983 -3.070 7.161 1.00 93.50 82 ILE A CA 1
ATOM 703 C C . ILE A 1 82 ? -6.031 -3.290 8.330 1.00 93.50 82 ILE A C 1
ATOM 705 O O . ILE A 1 82 ? -5.699 -2.333 9.010 1.00 93.50 82 ILE A O 1
ATOM 709 N N . TYR A 1 83 ? -5.557 -4.520 8.540 1.00 94.38 83 TYR A N 1
ATOM 710 C CA . TYR A 1 83 ? -4.591 -4.823 9.593 1.00 94.38 83 TYR A CA 1
ATOM 711 C C . TYR A 1 83 ? -3.304 -4.005 9.440 1.00 94.38 83 TYR A C 1
ATOM 713 O O . TYR A 1 83 ? -2.895 -3.356 10.394 1.00 94.38 83 TYR A O 1
ATOM 721 N N . ARG A 1 84 ? -2.719 -3.962 8.232 1.00 93.94 84 ARG A N 1
ATOM 722 C CA . ARG A 1 84 ? -1.528 -3.144 7.954 1.00 93.94 84 ARG A CA 1
ATOM 723 C C . ARG A 1 84 ? -1.765 -1.672 8.297 1.00 93.94 84 ARG A C 1
ATOM 725 O O . ARG A 1 84 ? -0.983 -1.091 9.034 1.00 93.94 84 ARG A O 1
ATOM 732 N N . LEU A 1 85 ? -2.849 -1.088 7.783 1.00 92.81 85 LEU A N 1
ATOM 733 C CA . LEU A 1 85 ? -3.163 0.325 8.005 1.00 92.81 85 LEU A CA 1
ATOM 734 C C . LEU A 1 85 ? -3.488 0.626 9.469 1.00 92.81 85 LEU A C 1
ATOM 736 O O . LEU A 1 85 ? -3.091 1.673 9.956 1.00 92.81 85 LEU A O 1
ATOM 740 N N . TYR A 1 86 ? -4.173 -0.284 10.162 1.00 92.94 86 TYR A N 1
ATOM 741 C CA . TYR A 1 86 ? -4.463 -0.182 11.591 1.00 92.94 86 TYR A CA 1
ATOM 742 C C . TYR A 1 86 ? -3.169 -0.174 12.412 1.00 92.94 86 TYR A C 1
ATOM 744 O O . TYR A 1 86 ? -2.971 0.733 13.208 1.00 92.94 86 TYR A O 1
ATOM 752 N N . SER A 1 87 ? -2.260 -1.125 12.173 1.00 90.25 87 SER A N 1
ATOM 753 C CA . SER A 1 87 ? -0.980 -1.213 12.892 1.00 90.25 87 SER A CA 1
ATOM 754 C C . SER A 1 87 ? -0.035 -0.042 12.611 1.00 90.25 87 SER A C 1
ATOM 756 O O . SER A 1 87 ? 0.830 0.249 13.423 1.00 90.25 87 SER A O 1
ATOM 758 N N . GLU A 1 88 ? -0.186 0.643 11.477 1.00 88.44 88 GLU A N 1
ATOM 759 C CA . GLU A 1 88 ? 0.537 1.889 11.191 1.00 88.44 88 GLU A CA 1
ATOM 760 C C . GLU A 1 88 ? -0.017 3.099 11.972 1.00 88.44 88 GLU A C 1
ATOM 762 O O . GLU A 1 88 ? 0.658 4.124 12.033 1.00 88.44 88 GLU A O 1
ATOM 767 N N . GLN A 1 89 ? -1.235 3.023 12.531 1.00 82.19 89 GLN A N 1
ATOM 768 C CA . GLN A 1 89 ? -1.828 4.098 13.344 1.00 82.19 89 GLN A CA 1
ATOM 769 C C . GLN A 1 89 ? -1.520 3.973 14.849 1.00 82.19 89 GLN A C 1
ATOM 771 O O . GLN A 1 89 ? -1.709 4.962 15.558 1.00 82.19 89 GLN A O 1
ATOM 776 N N . GLY A 1 90 ? -1.066 2.809 15.337 1.00 68.12 90 GLY A N 1
ATOM 777 C CA . GLY A 1 90 ? -0.803 2.553 16.762 1.00 68.12 90 GLY A CA 1
ATOM 778 C C . GLY A 1 90 ? -0.772 1.075 17.123 1.00 68.12 90 GLY A C 1
ATOM 779 O O . GLY A 1 90 ? -1.798 0.391 16.902 1.00 68.12 90 GLY A O 1
#

Radius of gyration: 20.82 Å; chains: 1; bounding box: 44×20×53 Å

pLDDT: mean 89.4, std 6.46, range [61.88, 95.69]